Protein AF-A0A6N4SPY4-F1 (afdb_monomer)

Sequence (92 aa):
MERYMNSTGKSEITHYETGDVFIRIQYRKSIVEYNASMVSQKHVEAMKLLAAKGSGLSRYIDKNIVHAKPKQKSAPQTQGLRRLLGLLPFFR

Nearest PDB structures (foldseek):
  4uzr-assembly1_B  TM=8.575E-01  e=3.319E+00  Pyrococcus horikoshii
  2m3x-assembly1_A  TM=6.874E-01  e=2.265E+00  Pyrococcus horikoshii OT3
  7npa-assembly3_I  TM=7.419E-01  e=6.684E+00  Methanothermococcus thermolithotrophicus DSM 2095
  6so0-assembly1_A  TM=4.162E-01  e=5.522E+00  Homo sapiens

Foldseek 3Di:
DAAQLQVVVPDQWGDWDDDDFWIWTDGVVDIDIDGCQWQHSVLRVVLVVCRVVSDDNVVSCVVRPVVVDTPDDDDDPPDDPPDPPDDDDDDD

Mean predicted aligned error: 11.44 Å

Solvent-accessible surface area (backbone atoms only — not comparable to full-atom values): 5753 Å² total; per-residue (Å²): 116,47,76,39,67,36,75,80,73,76,59,63,52,47,29,34,36,79,55,96,65,32,34,36,40,27,39,86,89,49,74,50,77,44,32,36,87,61,64,35,56,70,50,35,53,53,44,52,55,22,47,77,67,16,49,66,40,65,63,48,42,52,66,59,47,66,71,60,58,70,74,82,84,75,78,81,83,80,79,70,94,78,72,95,72,87,89,83,85,81,91,130

Radius of gyration: 19.66 Å; Cα contacts (8 Å, |Δi|>4): 109; chains: 1; bounding box: 36×37×69 Å

Secondary structure (DSSP, 8-state):
-EEP--TTS---EEEEEE-SSEEEEEESS-EEEEEHHHH-HHHHHHHHHHHHHTSSHHHHHIIIIITT------------------------

Structure (mmCIF, N/CA/C/O backbone):
data_AF-A0A6N4SPY4-F1
#
_entry.id   AF-A0A6N4SPY4-F1
#
loop_
_atom_site.group_PDB
_atom_site.id
_atom_site.type_symbol
_atom_site.label_atom_id
_atom_site.label_alt_id
_atom_site.label_comp_id
_atom_site.label_asym_id
_atom_site.label_entity_id
_atom_site.label_seq_id
_atom_site.pdbx_PDB_ins_code
_atom_site.Cartn_x
_atom_site.Cartn_y
_atom_site.Cartn_z
_atom_site.occupancy
_atom_site.B_iso_or_equiv
_atom_site.auth_seq_id
_atom_site.auth_comp_id
_atom_site.auth_asym_id
_atom_site.auth_atom_id
_atom_site.pdbx_PDB_model_num
ATOM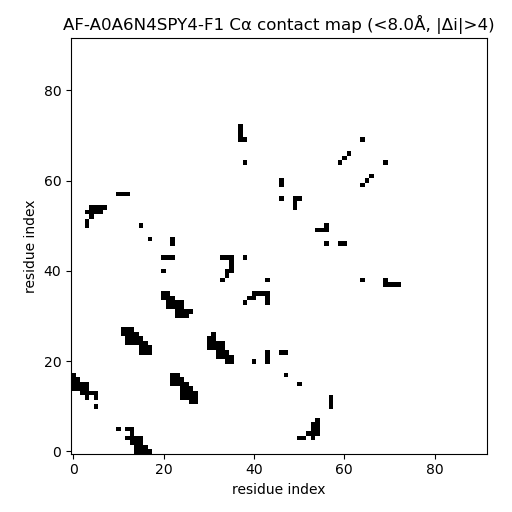 1 N N . MET A 1 1 ? 0.824 -13.369 -0.027 1.00 86.00 1 MET A N 1
ATOM 2 C CA . MET A 1 1 ? 1.343 -12.203 -0.777 1.00 86.00 1 MET A CA 1
ATOM 3 C C . MET A 1 1 ? 1.197 -12.474 -2.266 1.00 86.00 1 MET A C 1
ATOM 5 O O . MET A 1 1 ? 1.701 -13.488 -2.730 1.00 86.00 1 MET A O 1
ATOM 9 N N . GLU A 1 2 ? 0.500 -11.601 -2.988 1.00 91.50 2 GLU A N 1
ATOM 10 C CA . GLU A 1 2 ? 0.299 -11.622 -4.441 1.00 91.50 2 GLU A CA 1
ATOM 11 C C . GLU A 1 2 ? 1.245 -10.636 -5.136 1.00 91.50 2 GLU A C 1
ATOM 13 O O . GLU A 1 2 ? 1.609 -9.603 -4.567 1.00 91.50 2 GLU A O 1
ATOM 18 N N . ARG A 1 3 ? 1.658 -10.939 -6.372 1.00 92.44 3 ARG A N 1
ATOM 19 C CA . ARG A 1 3 ? 2.551 -10.065 -7.144 1.00 92.44 3 ARG A CA 1
ATOM 20 C C . ARG A 1 3 ? 1.793 -8.832 -7.622 1.00 92.44 3 ARG A C 1
ATOM 22 O O . ARG A 1 3 ? 0.774 -8.937 -8.297 1.00 92.44 3 ARG A O 1
ATOM 29 N N . TYR A 1 4 ? 2.338 -7.655 -7.338 1.00 91.69 4 TYR A N 1
ATOM 30 C CA . TYR A 1 4 ? 1.787 -6.413 -7.857 1.00 91.69 4 TYR A CA 1
ATOM 31 C C . TYR A 1 4 ? 2.118 -6.286 -9.346 1.00 91.69 4 TYR A C 1
ATOM 33 O O . TYR A 1 4 ? 3.286 -6.338 -9.736 1.00 91.69 4 TYR A O 1
ATOM 41 N N . MET A 1 5 ? 1.091 -6.102 -10.182 1.00 91.25 5 MET A N 1
ATOM 42 C CA . MET A 1 5 ? 1.254 -6.083 -11.642 1.00 91.25 5 MET A CA 1
ATOM 43 C C . MET A 1 5 ? 2.198 -4.972 -12.117 1.00 91.25 5 MET A C 1
ATOM 45 O O . MET A 1 5 ? 2.889 -5.142 -13.115 1.00 91.25 5 MET A O 1
ATOM 49 N N . ASN A 1 6 ? 2.248 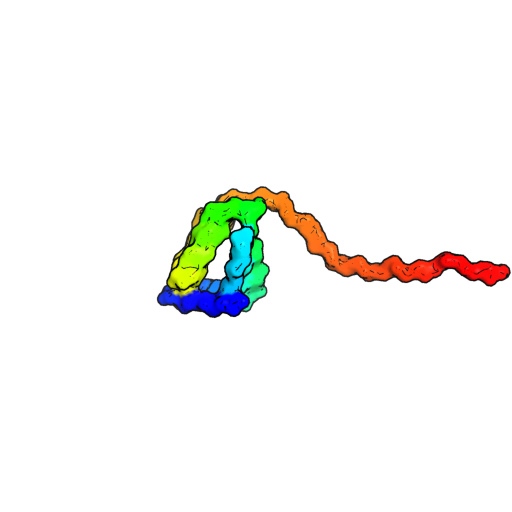-3.849 -11.386 1.00 86.06 6 ASN A N 1
ATOM 50 C CA . ASN A 1 6 ? 3.083 -2.691 -11.705 1.00 86.06 6 ASN A CA 1
ATOM 51 C C . ASN A 1 6 ? 2.939 -2.260 -13.175 1.00 86.06 6 ASN A C 1
ATOM 53 O O . ASN A 1 6 ? 3.924 -2.141 -13.899 1.00 86.06 6 ASN A O 1
ATOM 57 N N . SER A 1 7 ? 1.702 -2.008 -13.613 1.00 82.88 7 SER A N 1
ATOM 58 C CA . SER A 1 7 ? 1.363 -1.748 -15.027 1.00 82.88 7 SER A CA 1
ATOM 59 C C . SER A 1 7 ? 2.140 -0.584 -15.657 1.00 82.88 7 SER A C 1
ATOM 61 O O . SER A 1 7 ? 2.272 -0.502 -16.871 1.00 82.88 7 SER A O 1
ATOM 63 N N . THR A 1 8 ? 2.633 0.350 -14.840 1.00 78.69 8 THR A N 1
ATOM 64 C CA . THR A 1 8 ? 3.414 1.510 -15.292 1.00 78.69 8 THR A CA 1
ATOM 65 C C . THR A 1 8 ? 4.925 1.278 -15.254 1.00 78.69 8 THR A C 1
ATOM 67 O O . THR A 1 8 ? 5.673 2.138 -15.711 1.00 78.69 8 THR A O 1
ATOM 70 N N . GLY A 1 9 ? 5.392 0.179 -14.651 1.00 83.25 9 GLY A N 1
ATOM 71 C CA . GLY A 1 9 ? 6.806 -0.163 -14.461 1.00 83.25 9 GLY A CA 1
ATOM 72 C C . GLY A 1 9 ? 7.572 0.724 -13.472 1.00 83.25 9 GLY A C 1
ATOM 73 O O . GLY A 1 9 ? 8.723 0.440 -13.154 1.00 83.25 9 GLY A O 1
ATOM 74 N N . LYS A 1 10 ? 6.951 1.791 -12.959 1.00 81.19 10 LYS A N 1
ATOM 75 C CA . LYS A 1 10 ? 7.609 2.820 -12.135 1.00 81.19 10 LYS A CA 1
ATOM 76 C C . LYS A 1 10 ? 7.380 2.649 -10.636 1.00 81.19 10 LYS A C 1
ATOM 78 O O . LYS A 1 10 ? 7.916 3.424 -9.855 1.00 81.19 10 LYS A O 1
ATOM 83 N N . SER A 1 11 ? 6.562 1.682 -10.218 1.00 85.00 11 SER A N 1
ATOM 84 C CA . SER A 1 11 ? 6.293 1.473 -8.798 1.00 85.00 11 SER A CA 1
ATOM 85 C C . SER A 1 11 ? 7.416 0.687 -8.123 1.00 85.00 11 SER A C 1
ATOM 87 O O . SER A 1 11 ? 7.923 -0.296 -8.666 1.00 85.00 11 SER A O 1
ATOM 89 N N . GLU A 1 12 ? 7.764 1.096 -6.905 1.00 90.19 12 GLU A N 1
ATOM 90 C CA . GLU A 1 12 ? 8.657 0.339 -6.020 1.00 90.19 12 GLU A CA 1
ATOM 91 C C . GLU A 1 12 ? 7.958 -0.841 -5.327 1.00 90.19 12 GLU A C 1
ATOM 93 O O . GLU A 1 12 ? 8.616 -1.645 -4.665 1.00 90.19 12 GLU A O 1
ATOM 98 N N . ILE A 1 13 ? 6.637 -0.951 -5.482 1.00 92.12 13 ILE A N 1
ATOM 99 C CA . ILE A 1 13 ? 5.817 -2.021 -4.919 1.00 92.12 13 ILE A CA 1
ATOM 100 C C . ILE A 1 13 ? 6.010 -3.286 -5.755 1.00 92.12 13 ILE A C 1
ATOM 102 O O . ILE A 1 13 ? 5.861 -3.266 -6.978 1.00 92.12 13 ILE A O 1
ATOM 106 N N . THR A 1 14 ? 6.334 -4.390 -5.086 1.00 93.12 14 THR A N 1
ATOM 107 C CA . THR A 1 14 ? 6.573 -5.695 -5.713 1.00 93.12 14 THR A CA 1
ATOM 108 C C . THR A 1 14 ? 5.447 -6.681 -5.427 1.00 93.12 14 THR A C 1
ATOM 110 O O . THR A 1 14 ? 5.039 -7.406 -6.333 1.00 93.12 14 THR A O 1
ATOM 113 N N . HIS A 1 15 ? 4.915 -6.685 -4.203 1.00 95.56 15 HIS A N 1
ATOM 114 C CA . HIS A 1 15 ? 3.843 -7.583 -3.772 1.00 95.56 15 HIS A CA 1
ATOM 115 C C . HIS A 1 15 ? 2.882 -6.878 -2.816 1.00 95.56 15 HIS A C 1
ATOM 117 O O . HIS A 1 15 ? 3.206 -5.839 -2.234 1.00 95.56 15 HIS A O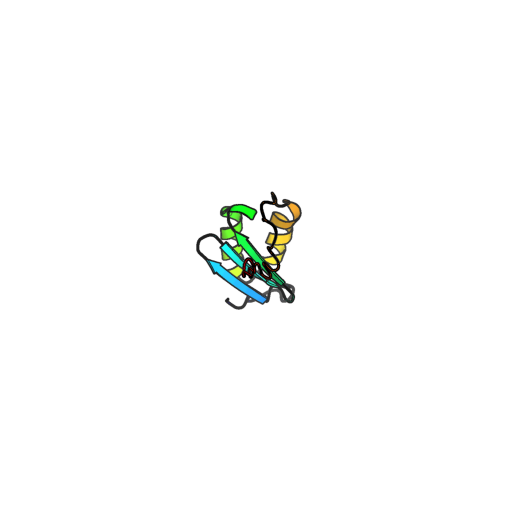 1
ATOM 123 N N . TYR A 1 16 ? 1.702 -7.457 -2.641 1.00 95.50 16 TYR A N 1
ATOM 124 C CA . TYR A 1 16 ? 0.735 -7.030 -1.640 1.00 95.50 16 TYR A CA 1
ATOM 125 C C . TYR A 1 16 ? 0.012 -8.230 -1.020 1.00 95.50 16 TYR A C 1
ATOM 127 O O . TYR A 1 16 ? 0.019 -9.337 -1.547 1.00 95.50 16 TYR A O 1
ATOM 135 N N . GLU A 1 17 ? -0.618 -8.025 0.124 1.00 95.31 17 GLU A N 1
ATOM 136 C CA . GLU A 1 17 ? -1.459 -9.003 0.801 1.00 95.31 17 GLU A CA 1
ATOM 137 C C . GLU A 1 17 ? -2.652 -8.268 1.404 1.00 95.31 17 GLU A C 1
ATOM 139 O O . GLU A 1 17 ? -2.489 -7.238 2.057 1.00 95.31 17 GLU A O 1
ATOM 144 N N . THR A 1 18 ? -3.855 -8.778 1.174 1.00 94.06 18 THR A N 1
ATOM 145 C CA . THR A 1 18 ? -5.087 -8.195 1.706 1.00 94.06 18 THR A CA 1
ATOM 146 C C . THR A 1 18 ? -5.653 -9.098 2.794 1.00 94.06 18 THR A C 1
ATOM 148 O O . THR A 1 18 ? -5.866 -10.279 2.543 1.00 94.06 18 THR A O 1
ATOM 151 N N . GLY A 1 19 ? -5.931 -8.542 3.971 1.00 90.88 19 GLY A N 1
ATOM 152 C CA . GLY A 1 19 ? -6.757 -9.179 5.003 1.00 90.88 19 GLY A CA 1
ATOM 153 C C . GLY A 1 19 ? -8.029 -8.370 5.248 1.00 90.88 19 GLY A C 1
ATOM 154 O O . GLY A 1 19 ? -8.224 -7.330 4.619 1.00 90.88 19 GLY A O 1
ATOM 155 N N . ASP A 1 20 ? -8.890 -8.786 6.174 1.00 88.12 20 ASP A N 1
ATOM 156 C CA . ASP A 1 20 ? -10.192 -8.129 6.389 1.00 88.12 20 ASP A CA 1
ATOM 157 C C . ASP A 1 20 ? -10.051 -6.637 6.713 1.00 88.12 20 ASP A C 1
ATOM 159 O O . ASP A 1 20 ? -10.625 -5.781 6.036 1.00 88.12 20 ASP A O 1
ATOM 163 N N . VAL A 1 21 ? -9.178 -6.305 7.664 1.00 89.19 21 VAL A N 1
ATOM 164 C CA . VAL A 1 21 ? -9.001 -4.936 8.184 1.00 89.19 21 VAL A CA 1
ATOM 165 C C . VAL A 1 21 ? -7.678 -4.279 7.790 1.00 89.19 21 VAL A C 1
ATOM 167 O O . VAL A 1 21 ? -7.388 -3.158 8.222 1.00 89.19 21 VAL A O 1
ATOM 170 N N . PHE A 1 22 ? -6.862 -4.957 6.979 1.00 91.31 22 PHE A N 1
ATOM 171 C CA . PHE A 1 22 ? -5.532 -4.479 6.614 1.00 91.31 22 PHE A CA 1
ATOM 172 C C . PHE A 1 22 ? -5.166 -4.759 5.156 1.00 91.31 22 PHE A C 1
ATOM 174 O O . PHE A 1 22 ? -5.739 -5.614 4.478 1.00 91.31 22 PHE A O 1
ATOM 181 N N . ILE A 1 23 ? -4.163 -4.026 4.689 1.00 94.12 23 ILE A N 1
ATOM 182 C CA . ILE A 1 23 ? -3.392 -4.342 3.496 1.00 94.12 23 ILE A CA 1
ATOM 183 C C . ILE A 1 23 ? -1.910 -4.237 3.836 1.00 94.12 23 ILE A C 1
ATOM 185 O O . ILE A 1 23 ? -1.453 -3.242 4.397 1.00 94.12 23 ILE A O 1
ATOM 189 N N . ARG A 1 24 ? -1.147 -5.267 3.495 1.00 94.38 24 ARG A N 1
ATOM 190 C CA . ARG A 1 24 ? 0.302 -5.289 3.634 1.00 94.38 24 ARG A CA 1
ATOM 191 C C . ARG A 1 24 ? 0.928 -5.117 2.262 1.00 94.38 24 ARG A C 1
ATOM 193 O O . ARG A 1 24 ? 0.533 -5.776 1.307 1.00 94.38 24 ARG A O 1
ATOM 200 N N . ILE A 1 25 ? 1.880 -4.204 2.155 1.00 93.62 25 ILE A N 1
ATOM 201 C CA . ILE A 1 25 ? 2.514 -3.821 0.896 1.00 93.62 25 ILE A CA 1
ATOM 202 C C . ILE A 1 25 ? 4.005 -4.089 1.023 1.00 93.62 25 ILE A C 1
ATOM 204 O O . ILE A 1 25 ? 4.664 -3.596 1.940 1.00 93.62 25 ILE A O 1
ATOM 208 N N . GLN A 1 26 ? 4.535 -4.872 0.091 1.00 92.00 26 GLN A N 1
ATOM 209 C CA . GLN A 1 26 ? 5.960 -5.119 -0.033 1.00 92.00 26 GLN A CA 1
ATOM 210 C C . GLN A 1 26 ? 6.548 -4.181 -1.080 1.00 92.00 26 GLN A C 1
ATOM 212 O O . GLN A 1 26 ? 6.234 -4.251 -2.270 1.00 92.00 26 GLN A O 1
ATOM 217 N N . TYR A 1 27 ? 7.453 -3.331 -0.625 1.00 90.69 27 TYR A N 1
ATOM 218 C CA . TYR A 1 27 ? 8.351 -2.550 -1.456 1.00 90.69 27 TYR A CA 1
ATOM 219 C C . TYR A 1 27 ? 9.619 -3.357 -1.741 1.00 90.69 27 TYR A C 1
ATOM 221 O O . TYR A 1 27 ? 9.877 -4.394 -1.128 1.00 90.69 27 TYR A O 1
ATOM 229 N N . ARG A 1 28 ? 10.472 -2.861 -2.640 1.00 87.88 28 ARG A N 1
ATOM 230 C CA . ARG A 1 28 ? 11.766 -3.504 -2.942 1.00 87.88 28 ARG A CA 1
ATOM 231 C C . ARG A 1 28 ? 12.647 -3.758 -1.710 1.00 87.88 28 ARG A C 1
ATOM 233 O O . ARG A 1 28 ? 13.427 -4.701 -1.733 1.00 87.88 28 ARG A O 1
ATOM 240 N N . LYS A 1 29 ? 12.560 -2.917 -0.671 1.00 87.50 29 LYS A N 1
ATOM 241 C CA . LYS A 1 29 ? 13.448 -2.965 0.510 1.00 87.50 29 LYS A CA 1
ATOM 242 C C . LYS A 1 29 ? 12.726 -3.060 1.856 1.00 87.50 29 LYS A C 1
ATOM 244 O O . LYS A 1 29 ? 13.385 -3.173 2.883 1.00 87.50 29 LYS A O 1
ATOM 249 N N . SER A 1 30 ? 11.401 -2.974 1.880 1.00 89.75 30 SER A N 1
ATOM 250 C CA . SER A 1 30 ? 10.629 -2.903 3.121 1.00 89.75 30 SER A CA 1
ATOM 251 C C . SER A 1 30 ? 9.237 -3.489 2.940 1.00 89.75 30 SER A C 1
ATOM 253 O O . SER A 1 30 ? 8.731 -3.601 1.825 1.00 89.75 30 SER A O 1
ATOM 255 N N . ILE A 1 31 ? 8.613 -3.863 4.051 1.00 92.31 31 ILE A N 1
ATOM 256 C CA . ILE A 1 31 ? 7.221 -4.299 4.098 1.00 92.31 31 ILE A CA 1
ATOM 257 C C . ILE A 1 31 ? 6.505 -3.378 5.077 1.00 92.31 31 ILE A C 1
ATOM 259 O O . ILE A 1 31 ? 6.985 -3.172 6.191 1.00 92.31 31 ILE A O 1
ATOM 263 N N . VAL A 1 32 ? 5.378 -2.812 4.654 1.00 90.88 32 VAL A N 1
ATOM 264 C CA . VAL A 1 32 ? 4.566 -1.909 5.473 1.00 90.88 32 VAL A CA 1
ATOM 265 C C . VAL A 1 32 ? 3.144 -2.439 5.520 1.00 90.88 32 VAL A C 1
ATOM 267 O O . VAL A 1 32 ? 2.568 -2.790 4.491 1.00 90.88 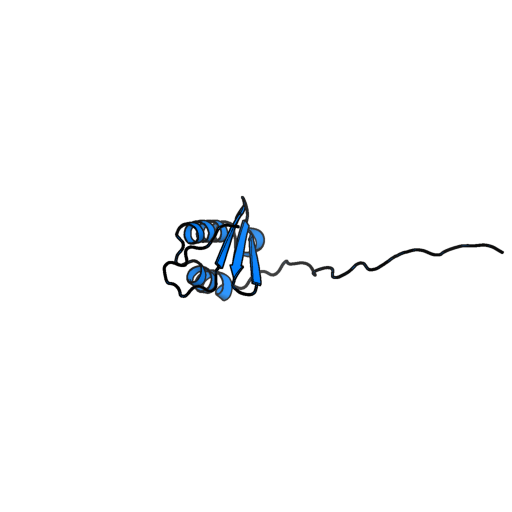32 VAL A O 1
ATOM 270 N N . GLU A 1 33 ? 2.575 -2.502 6.717 1.00 92.81 33 GLU A N 1
ATOM 271 C CA . GLU A 1 33 ? 1.177 -2.859 6.921 1.00 92.81 33 GLU A CA 1
ATOM 272 C C . GLU A 1 33 ? 0.351 -1.606 7.193 1.00 92.81 33 GLU A C 1
ATOM 274 O O . GLU A 1 33 ? 0.683 -0.802 8.062 1.00 92.81 33 GLU A O 1
ATOM 279 N N . TYR A 1 34 ? -0.738 -1.458 6.448 1.00 89.94 34 TYR A N 1
ATOM 280 C CA . TYR A 1 34 ? -1.730 -0.417 6.641 1.00 89.94 34 TYR A CA 1
ATOM 281 C C . TYR A 1 34 ? -3.010 -1.044 7.173 1.00 89.94 34 TYR A C 1
ATOM 283 O O . TYR A 1 34 ? -3.594 -1.919 6.535 1.00 89.94 34 TYR A O 1
ATOM 291 N N . ASN A 1 35 ? -3.474 -0.563 8.322 1.00 91.12 35 ASN A N 1
ATOM 292 C CA . ASN A 1 35 ? -4.723 -0.997 8.938 1.00 91.12 35 ASN A CA 1
ATOM 293 C C . ASN A 1 35 ? -5.680 0.183 9.153 1.00 91.12 35 ASN A C 1
ATOM 295 O O . ASN A 1 35 ? -5.299 1.357 9.058 1.00 91.12 35 ASN A O 1
ATOM 299 N N . ALA A 1 36 ? -6.938 -0.138 9.459 1.00 85.81 36 ALA A N 1
ATOM 300 C CA . ALA A 1 36 ? -7.977 0.862 9.687 1.00 85.81 36 ALA A CA 1
ATOM 301 C C . ALA A 1 36 ? -7.642 1.835 10.838 1.00 85.81 36 ALA A C 1
ATOM 303 O O . ALA A 1 36 ? -8.061 2.989 10.795 1.00 85.81 36 ALA A O 1
ATOM 304 N N . SER A 1 37 ? -6.838 1.419 11.820 1.00 85.50 37 SER A N 1
ATOM 305 C CA . SER A 1 37 ? -6.415 2.271 12.940 1.00 85.50 37 SER A CA 1
ATOM 306 C C . SER A 1 37 ? -5.381 3.330 12.539 1.00 85.50 37 SER A C 1
ATOM 308 O O . SER A 1 37 ? -5.340 4.398 13.145 1.00 85.50 37 SER A O 1
ATOM 310 N N . MET A 1 38 ? -4.551 3.058 11.527 1.00 82.06 38 MET A N 1
ATOM 311 C CA . MET A 1 38 ? -3.500 3.972 11.063 1.00 82.06 38 MET A CA 1
ATOM 312 C C . MET A 1 38 ? -4.007 5.007 10.061 1.00 82.06 38 MET A C 1
ATOM 314 O O . MET A 1 38 ? -3.636 6.176 10.140 1.00 82.06 38 MET A O 1
ATOM 318 N N . VAL A 1 39 ? -4.816 4.567 9.096 1.00 83.19 39 VAL A N 1
ATOM 319 C CA . VAL A 1 39 ? -5.174 5.372 7.918 1.00 83.19 39 VAL A CA 1
ATOM 320 C C . VAL A 1 39 ? -6.675 5.431 7.655 1.00 83.19 39 VAL A C 1
ATOM 322 O O . VAL A 1 39 ? -7.068 6.027 6.668 1.00 83.19 39 VAL A O 1
ATOM 325 N N . SER A 1 40 ? -7.530 4.888 8.530 1.00 87.31 40 SER A N 1
ATOM 326 C CA . SER A 1 40 ? -8.977 4.661 8.331 1.00 87.31 40 SER A CA 1
ATOM 327 C C . SER A 1 40 ? -9.323 3.554 7.327 1.00 87.31 40 SER A C 1
ATOM 329 O O . SER A 1 40 ? -8.598 3.289 6.366 1.00 87.31 40 SER A O 1
ATOM 331 N N . GLN A 1 41 ? -10.480 2.922 7.533 1.00 89.38 41 GLN A N 1
ATOM 332 C CA . GLN A 1 41 ? -10.970 1.820 6.701 1.00 89.38 41 GLN A CA 1
ATOM 333 C C . GLN A 1 41 ? -11.147 2.218 5.227 1.00 89.38 41 GLN A C 1
ATOM 335 O O . GLN A 1 41 ? -10.755 1.465 4.339 1.00 89.38 41 GLN A O 1
ATOM 340 N N . LYS A 1 42 ? -11.624 3.442 4.962 1.00 91.38 42 LYS A N 1
ATOM 341 C CA . LYS A 1 42 ? -11.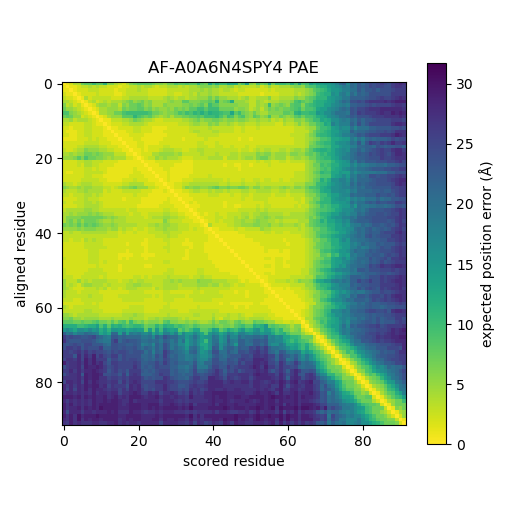808 3.966 3.600 1.00 91.38 42 LYS A CA 1
ATOM 342 C C . LYS A 1 42 ? -10.510 3.937 2.786 1.00 91.38 42 LYS A C 1
ATOM 344 O O . LYS A 1 42 ? -10.522 3.605 1.603 1.00 91.38 42 LYS A O 1
ATOM 349 N N . HIS A 1 43 ? -9.385 4.281 3.412 1.00 92.94 43 HIS A N 1
ATOM 350 C CA . HIS A 1 43 ? -8.086 4.255 2.745 1.00 92.94 43 HIS A CA 1
ATOM 351 C C . HIS A 1 43 ? -7.567 2.827 2.558 1.00 92.94 43 HIS A C 1
ATOM 353 O O . HIS A 1 43 ? -7.000 2.532 1.508 1.00 92.94 43 HIS A O 1
ATOM 359 N N . VAL A 1 44 ? -7.795 1.931 3.525 1.00 93.00 44 VAL A N 1
ATOM 360 C CA . VAL A 1 44 ? -7.452 0.505 3.386 1.00 93.00 44 VAL A CA 1
ATOM 361 C C . VAL A 1 44 ? -8.193 -0.115 2.201 1.00 93.00 44 VAL A C 1
ATOM 363 O O . VAL A 1 44 ? -7.566 -0.743 1.352 1.00 93.00 44 VAL A O 1
ATOM 366 N N . GLU A 1 45 ? -9.500 0.108 2.087 1.00 94.25 45 GLU A N 1
ATOM 367 C CA . GLU A 1 45 ? -10.315 -0.401 0.977 1.00 94.25 45 GLU A CA 1
ATOM 368 C C . GLU A 1 45 ? -9.882 0.178 -0.374 1.00 94.25 45 GLU A C 1
ATOM 370 O O . GLU A 1 45 ? -9.688 -0.565 -1.337 1.00 94.25 45 GLU A O 1
ATOM 375 N N . ALA A 1 46 ? -9.630 1.488 -0.442 1.00 94.69 46 ALA A N 1
ATOM 376 C CA . ALA A 1 46 ? -9.115 2.115 -1.656 1.00 94.69 46 ALA A CA 1
ATOM 377 C C . ALA A 1 46 ? -7.753 1.534 -2.078 1.00 94.69 46 ALA A C 1
ATOM 379 O O . ALA A 1 46 ? -7.522 1.293 -3.264 1.00 94.69 46 ALA A O 1
ATOM 380 N N . MET A 1 47 ? -6.860 1.264 -1.120 1.00 93.88 47 MET A N 1
ATOM 381 C CA . MET A 1 47 ? -5.573 0.626 -1.397 1.00 93.88 47 MET A CA 1
ATOM 382 C C . MET A 1 47 ? -5.739 -0.809 -1.909 1.00 93.88 47 MET A C 1
ATOM 384 O O . MET A 1 47 ? -5.059 -1.169 -2.866 1.00 93.88 47 MET A O 1
ATOM 388 N N . LYS A 1 48 ? -6.670 -1.600 -1.355 1.00 94.62 48 LYS A N 1
ATOM 389 C CA . LYS A 1 48 ? -6.987 -2.954 -1.855 1.00 94.62 48 LYS A CA 1
ATOM 390 C C . LYS A 1 48 ? -7.440 -2.927 -3.318 1.00 94.62 48 LYS A C 1
ATOM 392 O O . LYS A 1 48 ? -6.925 -3.688 -4.132 1.00 94.62 48 LYS A O 1
ATOM 397 N N . LEU A 1 49 ? -8.336 -2.003 -3.674 1.00 94.88 49 LEU A N 1
ATOM 398 C CA . LEU A 1 49 ? -8.822 -1.851 -5.052 1.00 94.88 49 LEU A CA 1
ATOM 399 C C . LEU A 1 49 ? -7.696 -1.477 -6.028 1.00 94.88 49 LEU A C 1
ATOM 401 O O . LEU A 1 49 ? -7.604 -2.028 -7.125 1.00 94.88 49 LEU A O 1
ATOM 405 N N . LEU A 1 50 ? -6.813 -0.556 -5.633 1.00 94.06 50 LEU A N 1
ATOM 406 C CA . LEU A 1 50 ? -5.671 -0.148 -6.457 1.00 94.06 50 LEU A CA 1
ATOM 407 C C . LEU A 1 50 ? -4.605 -1.245 -6.571 1.00 94.06 50 LEU A C 1
ATOM 409 O O . LEU A 1 50 ? -3.971 -1.370 -7.621 1.00 94.06 50 LEU A O 1
ATOM 413 N N . ALA A 1 51 ? -4.423 -2.037 -5.512 1.00 93.25 51 ALA A N 1
ATOM 414 C CA . ALA A 1 51 ? -3.539 -3.195 -5.501 1.00 93.25 51 ALA A CA 1
ATOM 415 C C . ALA A 1 51 ? -4.004 -4.250 -6.512 1.00 93.25 51 ALA A C 1
ATOM 417 O O . ALA A 1 51 ? -3.228 -4.609 -7.396 1.00 93.25 51 ALA A O 1
ATOM 418 N N . ALA A 1 52 ? -5.286 -4.625 -6.459 1.00 92.31 52 ALA A N 1
ATOM 419 C CA . ALA A 1 52 ? -5.902 -5.563 -7.398 1.00 92.31 52 ALA A CA 1
ATOM 420 C C . ALA A 1 52 ? -5.877 -5.045 -8.847 1.00 92.31 52 ALA A C 1
ATOM 422 O O . ALA A 1 52 ? -5.636 -5.802 -9.783 1.00 92.31 52 ALA A O 1
ATOM 423 N N . LYS A 1 53 ? -6.056 -3.731 -9.049 1.00 92.31 53 LYS A N 1
ATOM 424 C CA . LYS A 1 53 ? -5.911 -3.095 -10.370 1.00 92.31 53 LYS A CA 1
ATOM 425 C C . LYS A 1 53 ? -4.464 -3.113 -10.884 1.00 92.31 53 LYS A C 1
ATOM 427 O O . LYS A 1 53 ? -4.234 -2.956 -12.082 1.00 92.31 53 LYS A O 1
ATOM 432 N N . GLY A 1 54 ? -3.475 -3.223 -9.996 1.00 89.50 54 GLY A N 1
ATOM 433 C CA . GLY A 1 54 ? -2.064 -3.249 -10.375 1.00 89.50 54 GLY A CA 1
ATOM 434 C C . GLY A 1 54 ? -1.519 -1.908 -10.884 1.00 89.50 54 GLY A C 1
ATOM 435 O O . GLY A 1 54 ? -0.526 -1.881 -11.622 1.00 89.50 54 GLY A O 1
ATOM 436 N N . SER A 1 55 ? -2.177 -0.789 -10.556 1.00 89.31 55 SER A N 1
ATOM 437 C CA . SER A 1 55 ? -1.765 0.558 -10.970 1.00 89.31 55 SER A CA 1
ATOM 438 C C . SER A 1 55 ? -2.269 1.642 -10.010 1.00 89.31 55 SER A C 1
ATOM 440 O O . SER A 1 55 ? -3.377 1.571 -9.487 1.00 89.31 55 SER A O 1
ATOM 442 N N . GLY A 1 56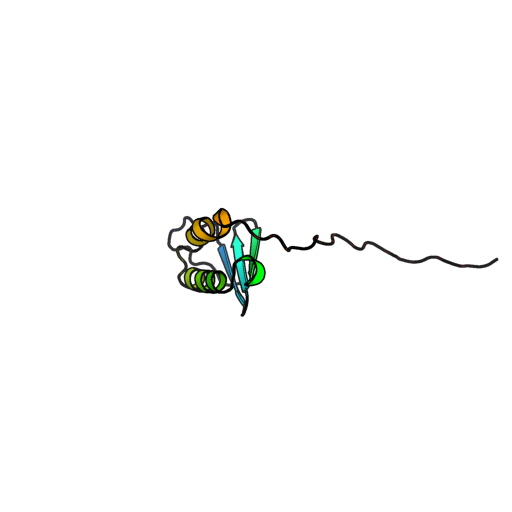 ? -1.462 2.690 -9.809 1.00 88.94 56 GLY A N 1
ATOM 443 C CA . GLY A 1 56 ? -1.841 3.889 -9.048 1.00 88.94 56 GLY A CA 1
ATOM 444 C C . GLY A 1 56 ? -1.688 3.808 -7.524 1.00 88.94 56 GLY A C 1
ATOM 445 O O . GLY A 1 56 ? -1.766 4.8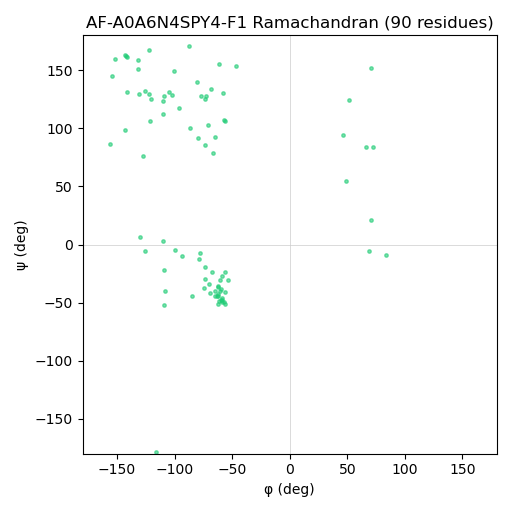50 -6.877 1.00 88.94 56 GLY A O 1
ATOM 446 N N . LEU A 1 57 ? -1.398 2.632 -6.955 1.00 91.25 57 LEU A N 1
ATOM 447 C CA . LEU A 1 57 ? -1.267 2.437 -5.504 1.00 91.25 57 LEU A CA 1
ATOM 448 C C . LEU A 1 57 ? -0.184 3.327 -4.870 1.00 91.25 57 LEU A C 1
ATOM 450 O O . LEU A 1 57 ? -0.472 4.050 -3.923 1.00 91.25 57 LEU A O 1
ATOM 454 N N . SER A 1 58 ? 1.027 3.353 -5.437 1.00 89.25 58 SER A N 1
ATOM 455 C CA . SER A 1 58 ? 2.133 4.191 -4.933 1.00 89.25 58 SER A CA 1
ATOM 456 C C . SER A 1 58 ? 1.747 5.672 -4.874 1.00 89.25 58 SER A C 1
ATOM 458 O O . SER A 1 58 ? 1.811 6.294 -3.822 1.00 89.25 58 SER A O 1
ATOM 460 N N . ARG A 1 59 ? 1.219 6.212 -5.981 1.00 90.44 59 ARG A N 1
ATOM 461 C CA . ARG A 1 59 ? 0.788 7.616 -6.068 1.00 90.44 59 ARG A CA 1
ATOM 462 C C . ARG A 1 59 ? -0.344 7.936 -5.091 1.00 90.44 59 ARG A C 1
ATOM 464 O O . ARG A 1 59 ? -0.418 9.048 -4.576 1.00 90.44 59 ARG A O 1
ATOM 471 N N . TYR A 1 60 ? -1.252 6.988 -4.870 1.00 92.12 60 TYR A N 1
ATOM 472 C CA . TYR A 1 60 ? -2.332 7.146 -3.905 1.00 92.12 60 TYR A CA 1
ATOM 473 C C . TYR A 1 60 ? -1.799 7.252 -2.473 1.00 92.12 60 TYR A C 1
ATOM 475 O O . TYR A 1 60 ? -2.248 8.136 -1.741 1.00 92.12 60 TYR A O 1
ATOM 483 N N . ILE A 1 61 ? -0.842 6.394 -2.105 1.00 89.25 61 ILE A N 1
ATOM 484 C CA . ILE A 1 61 ? -0.177 6.407 -0.795 1.00 89.25 61 ILE A CA 1
ATOM 485 C C . ILE A 1 61 ? 0.557 7.733 -0.589 1.00 89.25 61 ILE A C 1
ATOM 487 O O . ILE A 1 61 ? 0.335 8.393 0.425 1.00 89.25 61 ILE A O 1
ATOM 491 N N . ASP A 1 62 ? 1.339 8.176 -1.573 1.00 87.31 62 ASP A N 1
ATOM 492 C CA . ASP A 1 62 ? 2.067 9.447 -1.495 1.00 87.31 62 ASP A CA 1
ATOM 493 C C . ASP A 1 62 ? 1.101 10.624 -1.293 1.00 87.31 62 ASP A C 1
ATOM 495 O O . ASP A 1 62 ? 1.260 11.426 -0.374 1.00 87.31 62 ASP A O 1
ATOM 499 N N . LYS A 1 63 ? 0.029 10.684 -2.095 1.00 88.94 63 LYS A N 1
ATOM 500 C CA . LYS A 1 63 ? -0.931 11.795 -2.066 1.00 88.94 63 LYS A CA 1
ATOM 501 C C . LYS A 1 63 ? -1.781 11.837 -0.793 1.00 88.94 63 LYS A C 1
ATOM 503 O O . LYS A 1 63 ? -2.055 12.924 -0.296 1.00 88.94 63 LYS A O 1
ATOM 508 N N . ASN A 1 64 ? -2.255 10.687 -0.312 1.00 86.62 64 ASN A N 1
ATOM 509 C CA . ASN A 1 64 ? -3.295 10.632 0.723 1.00 86.62 64 ASN A CA 1
ATOM 510 C C . ASN A 1 64 ? -2.797 10.157 2.086 1.00 86.62 64 ASN A C 1
ATOM 512 O O . ASN A 1 64 ? -3.467 10.427 3.071 1.00 86.62 64 ASN A O 1
ATOM 516 N N . ILE A 1 65 ? -1.681 9.430 2.160 1.00 81.69 65 ILE A N 1
ATOM 517 C CA . ILE A 1 65 ? -1.201 8.828 3.412 1.00 81.69 65 ILE A CA 1
ATOM 518 C C . ILE A 1 65 ? 0.047 9.546 3.913 1.00 81.69 65 ILE A C 1
ATOM 520 O O . ILE A 1 65 ? 0.073 10.002 5.054 1.00 81.69 65 ILE A O 1
ATOM 524 N N . VAL A 1 66 ? 1.061 9.703 3.054 1.00 72.19 66 VAL A N 1
ATOM 525 C CA . VAL A 1 66 ? 2.322 10.371 3.423 1.00 72.19 66 VAL A CA 1
ATOM 526 C C . VAL A 1 66 ? 2.064 11.830 3.799 1.00 72.19 66 VAL A C 1
ATOM 528 O O . VAL A 1 66 ? 2.528 12.294 4.840 1.00 72.19 66 VAL A O 1
ATOM 531 N N . HIS A 1 67 ? 1.248 12.538 3.015 1.00 58.91 67 HIS A N 1
ATOM 532 C CA . HIS A 1 67 ? 0.866 13.916 3.333 1.00 58.91 67 HIS A CA 1
ATOM 533 C C . HIS A 1 67 ? -0.141 14.043 4.483 1.00 58.91 67 HIS A C 1
ATOM 535 O O . HIS A 1 67 ? -0.227 15.112 5.083 1.00 58.91 67 HIS A O 1
ATOM 541 N N . ALA A 1 68 ? -0.873 12.980 4.830 1.00 54.19 68 ALA A N 1
ATOM 542 C CA . ALA A 1 68 ? -1.889 13.051 5.878 1.00 54.19 68 ALA A CA 1
ATOM 543 C C . ALA A 1 68 ? -1.328 12.998 7.308 1.00 54.19 68 ALA A C 1
ATOM 545 O O . ALA A 1 68 ? -2.066 13.339 8.225 1.00 54.19 68 ALA A O 1
ATOM 546 N N . LYS A 1 69 ? -0.043 12.649 7.499 1.00 43.75 69 LYS A N 1
ATOM 547 C CA . LYS A 1 69 ? 0.617 12.369 8.792 1.00 43.75 69 LYS A CA 1
ATOM 548 C C . LYS A 1 69 ? -0.135 11.336 9.667 1.00 43.75 69 LYS A C 1
ATOM 550 O O . LYS A 1 69 ? -1.280 11.538 10.060 1.00 43.75 69 LYS A O 1
ATOM 555 N N . PRO A 1 70 ? 0.514 10.242 10.091 1.00 43.47 70 PRO A N 1
ATOM 556 C CA . PRO A 1 70 ? -0.122 9.288 10.993 1.00 43.47 70 PRO A CA 1
ATOM 557 C C . PRO A 1 70 ? -0.335 9.902 12.387 1.00 43.47 70 PRO A C 1
ATOM 559 O O . PRO A 1 70 ? 0.597 10.444 12.984 1.00 43.47 70 PRO A O 1
ATOM 562 N N . LYS A 1 71 ? -1.532 9.727 12.966 1.00 43.16 71 LYS A N 1
ATOM 563 C CA . LYS A 1 71 ? -1.683 9.688 14.429 1.00 43.16 71 LYS A CA 1
ATOM 564 C C . LYS A 1 71 ? -0.926 8.448 14.913 1.00 43.16 71 LYS A C 1
ATOM 566 O O . LYS A 1 71 ? -1.460 7.344 14.899 1.00 43.16 71 LYS A O 1
ATOM 571 N N . GLN A 1 72 ? 0.347 8.616 15.267 1.00 40.88 72 GLN A N 1
ATOM 572 C CA . GLN A 1 72 ? 1.183 7.555 15.824 1.00 40.88 72 GLN A CA 1
ATOM 573 C C . GLN A 1 72 ? 0.540 6.984 17.099 1.00 40.88 72 GLN A C 1
ATOM 575 O O . GLN A 1 72 ? 0.565 7.597 18.161 1.00 40.88 72 GLN A O 1
ATOM 580 N N . LYS A 1 73 ? 0.002 5.769 16.996 1.00 40.00 73 LYS A N 1
ATOM 581 C CA . LYS A 1 73 ? -0.055 4.799 18.094 1.00 40.00 73 LYS A CA 1
ATOM 582 C C . LYS A 1 73 ? 0.542 3.495 17.584 1.00 40.00 73 LYS A C 1
ATOM 584 O O . LYS A 1 73 ? -0.165 2.551 17.257 1.00 40.00 73 LYS A O 1
ATOM 589 N N . SER A 1 74 ? 1.862 3.459 17.494 1.00 40.00 74 SER A N 1
ATOM 590 C CA . SER A 1 74 ? 2.607 2.208 17.395 1.00 40.00 74 SER A CA 1
ATOM 591 C C . SER A 1 74 ? 3.572 2.171 18.568 1.00 40.00 74 SER A C 1
ATOM 593 O O . SER A 1 74 ? 4.530 2.941 18.629 1.00 40.00 74 SER A O 1
ATOM 595 N N . ALA A 1 75 ? 3.206 1.318 19.524 1.00 43.38 75 ALA A N 1
ATOM 596 C CA . ALA A 1 75 ? 3.975 0.895 20.681 1.00 43.38 75 ALA A CA 1
ATOM 597 C C . ALA A 1 75 ? 5.417 0.505 20.296 1.00 43.38 75 ALA A C 1
ATOM 599 O O . ALA A 1 75 ? 5.655 0.098 19.154 1.00 43.38 75 ALA A O 1
ATOM 600 N N . PRO A 1 76 ? 6.378 0.615 21.231 1.00 39.72 76 PRO A N 1
ATOM 601 C CA . PRO A 1 76 ? 7.763 0.256 20.976 1.00 39.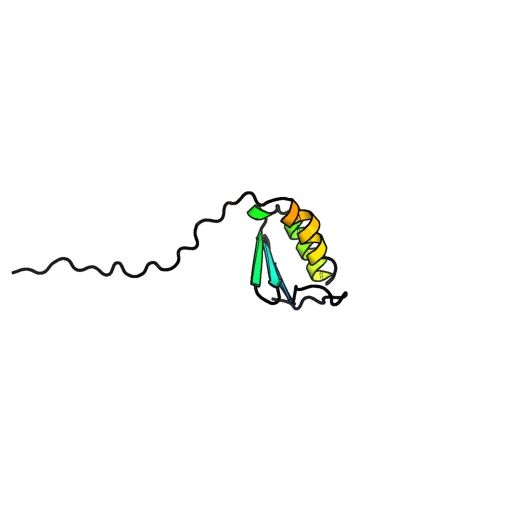72 76 PRO A CA 1
ATOM 602 C C . PRO A 1 76 ? 7.862 -1.209 20.547 1.00 39.72 76 PRO A C 1
ATOM 604 O O . PRO A 1 76 ? 7.339 -2.106 21.212 1.00 39.72 76 PRO A O 1
ATOM 607 N N . GLN A 1 77 ? 8.572 -1.441 19.441 1.00 41.12 77 GLN A N 1
ATOM 608 C CA . GLN A 1 77 ? 9.091 -2.756 19.091 1.00 41.12 77 GLN A CA 1
ATOM 609 C C . GLN A 1 77 ? 9.945 -3.229 20.268 1.00 41.12 77 GLN A C 1
ATOM 611 O O . GLN A 1 77 ? 11.027 -2.701 20.519 1.00 41.12 77 GLN A O 1
ATOM 616 N N . THR A 1 78 ? 9.427 -4.182 21.039 1.00 38.91 78 THR A N 1
ATOM 617 C CA . THR A 1 78 ? 10.145 -4.798 22.152 1.00 38.91 78 THR A CA 1
ATOM 618 C C . THR A 1 78 ? 11.198 -5.718 21.551 1.00 38.91 78 THR A C 1
ATOM 620 O O . THR A 1 78 ? 10.985 -6.903 21.304 1.00 38.91 78 THR A O 1
ATOM 623 N N . GLN A 1 79 ? 12.346 -5.129 21.241 1.00 43.19 79 GLN A N 1
ATOM 624 C CA . GLN A 1 79 ? 13.545 -5.851 20.881 1.00 43.19 79 GLN A CA 1
ATOM 625 C C . GLN A 1 79 ? 14.065 -6.526 22.157 1.00 43.19 79 GLN A C 1
ATOM 627 O O . GLN A 1 79 ? 14.633 -5.887 23.032 1.00 43.19 79 GLN A O 1
ATOM 632 N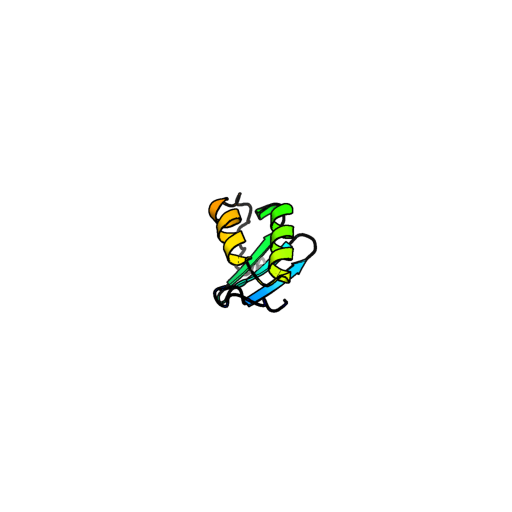 N . GLY A 1 80 ? 13.821 -7.832 22.265 1.00 39.81 80 GLY A N 1
ATOM 633 C CA . GLY A 1 80 ? 14.580 -8.729 23.130 1.00 39.81 80 GLY A CA 1
ATOM 634 C C . GLY A 1 80 ? 14.325 -8.592 24.629 1.00 39.81 80 GLY A C 1
ATOM 635 O O . GLY A 1 80 ? 15.152 -8.054 25.360 1.00 39.81 80 GLY A O 1
ATOM 636 N N . LEU A 1 81 ? 13.276 -9.257 25.118 1.00 49.31 81 LEU A N 1
ATOM 637 C CA . LEU A 1 81 ? 13.257 -9.761 26.491 1.00 49.31 81 LEU A CA 1
ATOM 638 C C . LEU A 1 81 ? 14.328 -10.865 26.611 1.00 49.31 81 LEU A C 1
ATOM 640 O O . LEU A 1 81 ? 14.050 -12.059 26.511 1.00 49.31 81 LEU A O 1
ATOM 644 N N . ARG A 1 82 ? 15.599 -10.472 26.742 1.00 49.06 82 ARG A N 1
ATOM 645 C CA . ARG A 1 82 ? 16.687 -11.394 27.063 1.00 49.06 82 ARG A CA 1
ATOM 646 C C . ARG A 1 82 ? 16.786 -11.537 28.581 1.00 49.06 82 ARG A C 1
ATOM 648 O O . ARG A 1 82 ? 17.411 -10.728 29.248 1.00 49.06 82 ARG A O 1
ATOM 655 N N . ARG A 1 83 ? 16.221 -12.653 29.053 1.00 46.75 83 ARG A N 1
ATOM 656 C CA . ARG A 1 83 ? 16.619 -13.423 30.245 1.00 46.75 83 ARG A CA 1
ATOM 657 C C . ARG A 1 83 ? 16.444 -12.744 31.611 1.00 46.75 83 ARG A C 1
ATOM 659 O O . ARG A 1 83 ? 17.409 -12.335 32.241 1.00 46.75 83 ARG A O 1
ATOM 666 N N . LEU A 1 84 ? 15.230 -12.839 32.151 1.00 49.88 84 LEU A N 1
ATOM 667 C CA . LEU A 1 84 ? 15.063 -13.224 33.555 1.00 49.88 84 LEU A CA 1
ATOM 668 C C . LEU A 1 84 ? 15.216 -14.749 33.629 1.00 49.88 84 LEU A C 1
ATOM 670 O O . LEU A 1 84 ? 14.255 -15.484 33.418 1.00 49.88 84 LEU A O 1
ATOM 674 N N . LEU A 1 85 ? 16.439 -15.227 33.857 1.00 46.56 85 LEU A N 1
ATOM 675 C CA . LEU A 1 85 ? 16.649 -16.572 34.385 1.00 46.56 85 LEU A CA 1
ATOM 676 C C . LEU A 1 85 ? 17.170 -16.386 35.805 1.00 46.56 85 LEU A C 1
ATOM 678 O O . LEU A 1 85 ? 18.230 -15.798 36.009 1.00 46.56 85 LEU A O 1
ATOM 682 N N . GLY A 1 86 ? 16.336 -16.781 36.762 1.00 49.09 86 GLY A N 1
ATOM 683 C CA . GLY A 1 86 ? 16.563 -16.570 38.178 1.00 49.09 86 GLY A CA 1
ATOM 684 C C . GLY A 1 86 ? 17.817 -17.258 38.700 1.00 49.09 86 GLY A C 1
ATOM 685 O O . GLY A 1 86 ? 18.251 -18.279 38.173 1.00 49.09 86 GLY A O 1
ATOM 686 N N . LEU A 1 87 ? 18.345 -16.711 39.790 1.00 45.25 87 LEU A N 1
ATOM 687 C CA . LEU A 1 87 ? 19.066 -17.498 40.778 1.00 45.25 87 LEU A CA 1
ATOM 688 C C . LEU A 1 87 ? 19.030 -16.781 42.134 1.00 45.25 87 LEU A C 1
ATOM 690 O O . LEU A 1 87 ? 19.909 -16.010 42.495 1.00 45.25 87 LEU A O 1
ATOM 694 N N . LEU A 1 88 ? 17.969 -17.049 42.883 1.00 44.34 88 LEU A N 1
ATOM 695 C CA . LEU A 1 88 ? 18.005 -17.164 44.340 1.00 44.34 88 LEU A CA 1
ATOM 696 C C . LEU A 1 88 ? 17.252 -18.466 44.661 1.00 44.34 88 LEU A C 1
ATOM 698 O O . LEU A 1 88 ? 16.302 -18.765 43.931 1.00 44.34 88 LEU A O 1
ATOM 702 N N . PRO A 1 89 ? 17.540 -19.207 45.745 1.00 53.34 89 PRO A N 1
ATOM 703 C CA . PRO A 1 89 ? 18.695 -19.186 46.653 1.00 53.34 89 PRO A CA 1
ATOM 704 C C . PRO A 1 89 ? 19.273 -20.609 46.909 1.00 53.34 89 PRO A C 1
ATOM 706 O O . PRO A 1 89 ? 18.561 -21.598 46.795 1.00 53.34 89 PRO A O 1
ATOM 709 N N . PHE A 1 90 ? 20.529 -20.742 47.340 1.00 44.44 90 PHE A N 1
ATOM 710 C CA . PHE A 1 90 ? 21.013 -21.951 48.037 1.00 44.44 90 PHE A CA 1
ATOM 711 C C . PHE A 1 90 ? 21.993 -21.483 49.123 1.00 44.44 90 PHE A C 1
ATOM 713 O O . PHE A 1 90 ? 23.046 -20.943 48.811 1.00 44.44 90 PHE A O 1
ATOM 720 N N . PHE A 1 91 ? 21.554 -21.369 50.379 1.00 45.75 91 PHE A N 1
ATOM 721 C CA . PHE A 1 91 ? 21.763 -22.396 51.411 1.00 45.75 91 PHE A CA 1
ATOM 722 C C . PHE A 1 91 ? 23.207 -22.919 51.448 1.00 45.75 91 PHE A C 1
ATOM 724 O O . PHE A 1 91 ? 23.529 -23.876 50.746 1.00 45.75 91 PHE A O 1
ATOM 731 N N . ARG A 1 92 ? 24.049 -22.333 52.306 1.00 50.06 92 ARG A N 1
ATOM 732 C CA . ARG A 1 92 ? 24.558 -22.948 53.549 1.00 50.06 92 ARG A CA 1
ATOM 733 C C . ARG A 1 92 ? 25.692 -22.117 54.144 1.00 50.06 92 ARG A C 1
ATOM 735 O O . ARG A 1 92 ? 26.527 -21.621 53.362 1.00 50.06 92 ARG A O 1
#

pLDDT: mean 77.26, std 20.43, range [38.91, 95.56]

Organism: Cytophaga hutchinsonii (strain ATCC 33406 / DSM 1761 / CIP 103989 / NBRC 15051 / NCIMB 9469 / D465) (NCBI:txid269798)